Protein AF-D3GRJ3-F1 (afdb_monomer_lite)

Foldseek 3Di:
DQDDDDVVLVVVLVVLLDQDDPLVLVLLLVLLLVLLVVLCVVPVVLQDPLSVVLSVVLVVCVVPVDDDLVVLVVNLVVLVVVCCPPNNVLVVPLLRLSSLNSLLSNSNSDRPDDSPPNSVSSSVSSVSVVSCQSVVSVSDDPVVSVVSCVVRPD

Secondary structure (DSSP, 8-state):
------HHHHHHHHHHSS---HHHHHHHHHHHHHHHHHHHHH-GGG--HHHH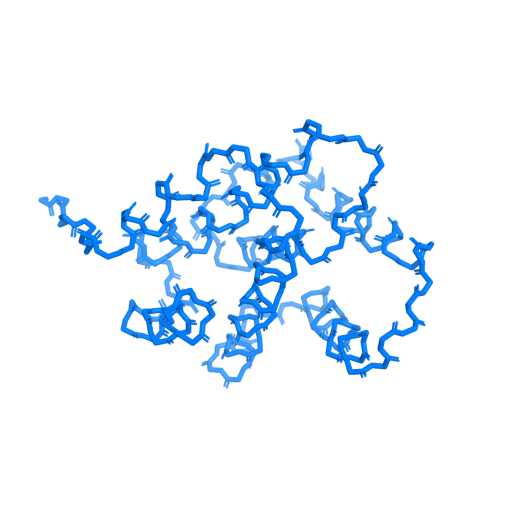HHHHHHHHHHHHS---HHHHHHHHHHHHHHHHTTTTGGGS--S-HHHHHHHHHHHHH--TT-HHHHHHHHHHHHHHHHHHHHTT-SSS-HHHHHHHHHHHH-

Structure (mmCIF, N/CA/C/O backbone):
data_AF-D3GRJ3-F1
#
_entry.id   AF-D3GRJ3-F1
#
loop_
_atom_site.group_PDB
_atom_site.id
_atom_site.type_symbol
_atom_site.label_atom_id
_atom_site.label_alt_id
_atom_site.label_comp_id
_atom_site.label_asym_id
_atom_site.label_entity_id
_atom_site.label_seq_id
_atom_site.pdbx_PDB_ins_code
_atom_site.Cartn_x
_atom_site.Cartn_y
_atom_site.Cartn_z
_atom_site.occupancy
_atom_site.B_iso_or_equiv
_atom_site.auth_seq_id
_atom_site.auth_comp_id
_atom_site.auth_asym_id
_atom_site.auth_atom_id
_atom_site.pdbx_PDB_model_num
ATOM 1 N N . MET A 1 1 ? -7.325 2.580 -26.953 1.00 33.91 1 MET A N 1
ATOM 2 C CA . MET A 1 1 ? -8.743 2.411 -26.571 1.00 33.91 1 MET A CA 1
ATOM 3 C C . MET A 1 1 ? -8.765 2.098 -25.081 1.00 33.91 1 MET A C 1
ATOM 5 O O . MET A 1 1 ? -8.537 0.959 -24.695 1.00 33.91 1 MET A O 1
ATOM 9 N N . VAL A 1 2 ? -8.857 3.149 -24.261 1.00 33.78 2 VAL A N 1
ATOM 10 C CA . VAL A 1 2 ? -8.759 3.092 -22.794 1.00 33.78 2 VAL A CA 1
ATOM 11 C C . VAL A 1 2 ? -10.000 2.363 -22.291 1.00 33.78 2 VAL A C 1
ATOM 13 O O . VAL A 1 2 ? -11.106 2.892 -22.367 1.00 33.78 2 VAL A O 1
ATOM 16 N N . ARG A 1 3 ? -9.842 1.086 -21.929 1.00 41.84 3 ARG A N 1
ATOM 17 C CA . ARG A 1 3 ? -10.948 0.261 -21.444 1.00 41.84 3 ARG A CA 1
ATOM 18 C C . ARG A 1 3 ? -11.436 0.861 -20.135 1.00 41.84 3 ARG A C 1
ATOM 20 O O . ARG A 1 3 ? -10.677 0.899 -19.173 1.00 41.84 3 ARG A O 1
ATOM 27 N N . LEU A 1 4 ? -12.691 1.304 -20.172 1.00 41.03 4 LEU A N 1
ATOM 28 C CA . LEU A 1 4 ? -13.605 1.490 -19.050 1.00 41.03 4 LEU A CA 1
ATOM 29 C C . LEU A 1 4 ? -13.094 0.766 -17.798 1.00 41.03 4 LEU A C 1
ATOM 31 O O . LEU A 1 4 ? -12.971 -0.469 -17.788 1.00 41.03 4 LEU A O 1
ATOM 35 N N . LEU A 1 5 ? -12.783 1.548 -16.762 1.00 54.81 5 LEU A N 1
ATOM 36 C CA . LEU A 1 5 ? -12.735 1.028 -15.405 1.00 54.81 5 LEU A CA 1
ATOM 37 C C . LEU A 1 5 ? -14.004 0.184 -15.185 1.00 54.81 5 LEU A C 1
ATOM 39 O O . LEU A 1 5 ? -15.068 0.468 -15.736 1.00 54.81 5 LEU A O 1
ATOM 43 N N . ASP A 1 6 ? -13.876 -0.927 -14.455 1.00 64.19 6 ASP A N 1
ATOM 44 C CA . ASP A 1 6 ? -15.084 -1.644 -14.033 1.00 64.19 6 ASP A CA 1
ATOM 45 C C . ASP A 1 6 ? -15.884 -0.654 -13.181 1.00 64.19 6 ASP A C 1
ATOM 47 O O . ASP A 1 6 ? -15.316 -0.103 -12.234 1.00 64.19 6 ASP A O 1
ATOM 51 N N . GLU A 1 7 ? -17.162 -0.423 -13.503 1.00 65.38 7 GLU A N 1
ATOM 52 C CA . GLU A 1 7 ? -18.033 0.510 -12.770 1.00 65.38 7 GLU A CA 1
ATOM 53 C C . GLU A 1 7 ? -17.988 0.258 -11.251 1.00 65.38 7 GLU A C 1
ATOM 55 O O . GLU A 1 7 ? -18.220 1.162 -10.451 1.00 65.38 7 GLU A O 1
ATOM 60 N N . ARG A 1 8 ? -17.640 -0.967 -10.825 1.00 66.06 8 ARG A N 1
ATOM 61 C CA . ARG A 1 8 ? -17.411 -1.331 -9.421 1.00 66.06 8 ARG A CA 1
ATOM 62 C C . ARG A 1 8 ? -16.176 -0.676 -8.806 1.00 66.06 8 ARG A C 1
ATOM 64 O O . ARG A 1 8 ? -16.275 -0.175 -7.688 1.00 66.06 8 ARG A O 1
ATOM 71 N N . ILE A 1 9 ? -15.040 -0.666 -9.507 1.00 67.31 9 ILE A N 1
ATOM 72 C CA . ILE A 1 9 ? -13.821 0.010 -9.035 1.00 67.31 9 ILE A CA 1
ATOM 73 C C . ILE A 1 9 ? -14.076 1.515 -8.992 1.00 67.31 9 ILE A C 1
ATOM 75 O O . ILE A 1 9 ? -13.781 2.127 -7.972 1.00 67.31 9 ILE A O 1
ATOM 79 N N . ASP A 1 10 ? -14.713 2.083 -10.022 1.00 66.69 10 ASP A N 1
ATOM 80 C CA . ASP A 1 10 ? -15.088 3.505 -10.058 1.00 66.69 10 ASP A CA 1
ATOM 81 C C . ASP A 1 10 ? -16.040 3.887 -8.925 1.00 66.69 10 ASP A C 1
ATOM 83 O O . ASP A 1 10 ? -15.892 4.938 -8.308 1.00 66.69 10 ASP A O 1
ATOM 87 N N . LYS A 1 11 ? -17.012 3.029 -8.605 1.00 70.19 11 LYS A N 1
ATOM 88 C CA . LYS A 1 11 ? -17.969 3.276 -7.523 1.00 70.19 11 LYS A CA 1
ATOM 89 C C . LYS A 1 11 ? -17.308 3.227 -6.148 1.00 70.19 11 LYS A C 1
ATOM 91 O O . LYS A 1 11 ? -17.598 4.079 -5.308 1.00 70.19 11 LYS A O 1
ATOM 96 N N . VAL A 1 12 ? -16.427 2.251 -5.909 1.00 67.81 12 VAL A N 1
ATOM 97 C CA . VAL A 1 12 ? -15.650 2.188 -4.662 1.00 67.81 12 VAL A CA 1
ATOM 98 C C . VAL A 1 12 ? -14.712 3.387 -4.589 1.00 67.81 12 VAL A C 1
ATOM 100 O O . VAL A 1 12 ? -14.748 4.109 -3.599 1.00 67.81 12 VAL A O 1
ATOM 103 N N . TYR A 1 13 ? -13.978 3.678 -5.659 1.00 66.31 13 TYR A N 1
ATOM 104 C CA . TYR A 1 13 ? -13.103 4.842 -5.771 1.00 66.31 13 TYR A CA 1
ATOM 105 C C . TYR A 1 13 ? -13.841 6.160 -5.499 1.00 66.31 13 TYR A C 1
ATOM 107 O O . TYR A 1 13 ? -13.454 6.914 -4.611 1.00 66.31 13 TYR A O 1
ATOM 115 N N . GLY A 1 14 ? -14.970 6.404 -6.163 1.00 64.81 14 GLY A N 1
ATOM 116 C CA . GLY A 1 14 ? -15.800 7.589 -5.949 1.00 64.81 14 GLY A CA 1
ATOM 117 C C . GLY A 1 14 ? -16.346 7.697 -4.523 1.00 64.81 14 GLY A C 1
ATOM 118 O O . GLY A 1 14 ? -16.478 8.798 -3.996 1.00 64.81 14 GLY A O 1
ATOM 119 N N . SER A 1 15 ? -16.607 6.567 -3.855 1.00 64.81 15 SER A N 1
ATOM 120 C CA . SER A 1 15 ? -17.001 6.558 -2.439 1.00 64.81 15 SER A CA 1
ATOM 121 C C . SER A 1 15 ? -15.856 6.903 -1.477 1.00 64.81 15 SER A C 1
ATOM 123 O O . SER A 1 15 ? -16.118 7.292 -0.335 1.00 64.81 15 SER A O 1
ATOM 125 N N . LEU A 1 16 ? -14.608 6.765 -1.937 1.00 60.59 16 LEU A N 1
ATOM 126 C CA . LEU A 1 16 ? -13.387 7.070 -1.194 1.00 60.59 16 LEU A CA 1
ATOM 127 C C . LEU A 1 16 ? -12.874 8.493 -1.455 1.00 60.59 16 LEU A C 1
ATOM 129 O O . LEU A 1 16 ? -12.292 9.073 -0.552 1.00 60.59 16 LEU A O 1
ATOM 133 N N . LEU A 1 17 ? -13.171 9.090 -2.616 1.00 56.03 17 LEU A N 1
ATOM 134 C CA . LEU A 1 17 ? -12.790 10.464 -2.993 1.00 56.03 17 LEU A CA 1
ATOM 135 C C . LEU A 1 17 ? -13.456 11.595 -2.177 1.00 56.03 17 LEU A C 1
ATOM 137 O O . LEU A 1 17 ? -13.188 12.772 -2.418 1.00 56.03 17 LEU A O 1
ATOM 141 N N . GLY A 1 18 ? -14.350 11.265 -1.243 1.00 55.03 18 GLY A N 1
ATOM 142 C CA . GLY A 1 18 ? -15.014 12.222 -0.354 1.00 55.03 18 GLY A CA 1
ATOM 143 C C . GLY A 1 18 ? -14.478 12.184 1.084 1.00 55.03 18 GLY A C 1
ATOM 144 O O . GLY A 1 18 ? -13.609 11.373 1.401 1.00 55.03 18 GLY A O 1
ATOM 145 N N . PRO A 1 19 ? -15.034 13.006 1.997 1.00 54.38 19 PRO A N 1
ATOM 146 C CA . PRO A 1 19 ? -14.591 13.040 3.384 1.00 54.38 19 PRO A CA 1
ATOM 147 C C . PRO A 1 19 ? -14.683 11.666 4.048 1.00 54.38 19 PRO A C 1
ATOM 149 O O . PRO A 1 19 ? -15.765 11.069 4.171 1.00 54.38 19 PRO A O 1
ATOM 152 N N . MET A 1 20 ? -13.541 11.136 4.475 1.00 60.19 20 MET A N 1
ATOM 153 C CA . MET A 1 20 ? -13.447 9.775 4.964 1.00 60.19 20 MET A CA 1
ATOM 154 C C . MET A 1 20 ? -13.905 9.678 6.411 1.00 60.19 20 MET A C 1
ATOM 156 O O . MET A 1 20 ? -13.257 10.115 7.362 1.00 60.19 20 MET A O 1
ATOM 160 N N . LYS A 1 21 ? -15.044 9.011 6.605 1.00 61.97 21 LYS A N 1
ATOM 161 C CA . LYS A 1 21 ? -15.555 8.693 7.942 1.00 61.97 21 LYS A CA 1
ATOM 162 C C . LYS A 1 21 ? -14.572 7.759 8.653 1.00 61.97 21 LYS A C 1
ATOM 164 O O . LYS A 1 21 ? -14.073 6.822 8.045 1.00 61.97 21 LYS A O 1
ATOM 169 N N . LYS A 1 22 ? -14.385 7.924 9.967 1.00 62.22 22 LYS A N 1
ATOM 170 C CA . LYS A 1 22 ? -13.477 7.100 10.800 1.00 62.22 22 LYS A CA 1
ATOM 171 C C . LYS A 1 22 ? -13.605 5.584 10.561 1.00 62.22 22 LYS A C 1
ATOM 173 O O . LYS A 1 22 ? -12.602 4.893 10.473 1.00 62.22 22 LYS A O 1
ATOM 178 N N . LYS A 1 23 ? -14.830 5.079 10.375 1.00 62.34 23 LYS A N 1
ATOM 179 C CA . LYS A 1 23 ? -15.109 3.662 10.060 1.00 62.34 23 LYS A CA 1
ATOM 180 C C . LYS A 1 23 ? -14.562 3.180 8.704 1.00 62.34 23 LYS A C 1
ATOM 182 O O . LYS A 1 23 ? -14.394 1.983 8.513 1.00 62.34 23 LYS A O 1
ATOM 187 N N . ASN A 1 24 ? -14.318 4.089 7.763 1.00 69.38 24 ASN A N 1
ATOM 188 C CA . ASN A 1 24 ? -13.737 3.784 6.458 1.00 69.38 24 ASN A CA 1
ATOM 189 C C . ASN A 1 24 ? -12.202 3.737 6.533 1.00 69.38 24 ASN A C 1
ATOM 191 O O . ASN A 1 24 ? -11.594 3.020 5.752 1.00 69.38 24 ASN A O 1
ATOM 195 N N . ILE A 1 25 ? -11.584 4.428 7.500 1.00 71.00 25 ILE A N 1
ATOM 196 C CA . ILE A 1 25 ? -10.123 4.461 7.676 1.00 71.00 25 ILE A CA 1
ATOM 197 C C . ILE A 1 25 ? -9.587 3.075 8.040 1.00 71.00 25 ILE A C 1
ATOM 199 O O . ILE A 1 25 ? -8.676 2.584 7.382 1.00 71.00 25 ILE A O 1
ATOM 203 N N . ASP A 1 26 ? -10.180 2.414 9.038 1.00 73.56 26 ASP A N 1
ATOM 204 C CA . ASP A 1 26 ? -9.746 1.066 9.430 1.00 73.56 26 ASP A CA 1
ATOM 205 C C . ASP A 1 26 ? -9.968 0.059 8.295 1.00 73.56 26 ASP A C 1
ATOM 207 O O . ASP A 1 26 ? -9.084 -0.743 8.003 1.00 73.56 26 ASP A O 1
ATOM 211 N N . LYS A 1 27 ? -11.098 0.155 7.578 1.00 75.31 27 LYS A N 1
ATOM 212 C CA . LYS A 1 27 ? -11.364 -0.669 6.388 1.00 75.31 27 LYS A CA 1
ATOM 213 C C . LYS A 1 27 ? -10.292 -0.501 5.317 1.00 75.31 27 LYS A C 1
ATOM 215 O O . LYS A 1 27 ? -9.826 -1.492 4.773 1.00 75.31 27 LYS A O 1
ATOM 220 N N . ILE A 1 28 ? -9.882 0.732 5.030 1.00 74.50 28 ILE A N 1
ATOM 221 C CA . ILE A 1 28 ? -8.855 1.006 4.019 1.00 74.50 28 ILE A CA 1
ATOM 222 C C . ILE A 1 28 ? -7.502 0.501 4.474 1.00 74.50 28 ILE A C 1
ATOM 224 O O . ILE A 1 28 ? -6.791 -0.089 3.681 1.00 74.50 28 ILE A O 1
ATOM 228 N N . ARG A 1 29 ? -7.156 0.661 5.748 1.00 78.69 29 ARG A N 1
ATOM 229 C CA . ARG A 1 29 ? -5.903 0.126 6.272 1.00 78.69 29 ARG A CA 1
ATOM 230 C C . ARG A 1 29 ? -5.835 -1.400 6.169 1.00 78.69 29 ARG A C 1
ATOM 232 O O . ARG A 1 29 ? -4.822 -1.928 5.721 1.00 78.69 29 ARG A O 1
ATOM 239 N N . HIS A 1 30 ? -6.912 -2.100 6.527 1.00 80.81 30 HIS A N 1
ATOM 240 C CA . HIS A 1 30 ? -7.003 -3.552 6.355 1.00 80.81 30 HIS A CA 1
ATOM 241 C C . HIS A 1 30 ? -7.005 -3.965 4.878 1.00 80.81 30 HIS A C 1
ATOM 243 O O . HIS A 1 30 ? -6.359 -4.946 4.521 1.00 80.81 30 HIS A O 1
ATOM 249 N N . PHE A 1 31 ? -7.672 -3.200 4.014 1.00 81.12 31 PHE A N 1
ATOM 250 C CA . PHE A 1 31 ? -7.616 -3.381 2.566 1.00 81.12 31 PHE A CA 1
ATOM 251 C C . PHE A 1 31 ? -6.187 -3.226 2.026 1.00 81.12 31 PHE A C 1
ATOM 253 O O . PHE A 1 31 ? -5.701 -4.115 1.334 1.00 81.12 31 PHE A O 1
ATOM 260 N N . THR A 1 32 ? -5.494 -2.139 2.376 1.00 80.44 32 THR A N 1
ATOM 261 C CA . THR A 1 32 ? -4.106 -1.885 1.981 1.00 80.44 32 THR A CA 1
ATOM 262 C C . THR A 1 32 ? -3.206 -3.010 2.477 1.00 80.44 32 THR A C 1
ATOM 264 O O . THR A 1 32 ? -2.408 -3.521 1.700 1.00 80.44 32 THR A O 1
ATOM 267 N N . LEU A 1 33 ? -3.371 -3.459 3.726 1.00 85.19 33 LEU A N 1
ATOM 268 C CA . LEU A 1 33 ? -2.610 -4.586 4.264 1.00 85.19 33 LEU A CA 1
ATOM 269 C C . LEU A 1 33 ? -2.850 -5.873 3.466 1.00 85.19 33 LEU A C 1
ATOM 271 O O . LEU A 1 33 ? -1.886 -6.525 3.082 1.00 85.19 33 LEU A O 1
ATOM 275 N N . ASP A 1 34 ? -4.103 -6.222 3.173 1.00 86.38 34 ASP A N 1
ATOM 276 C CA . ASP A 1 34 ? -4.431 -7.425 2.402 1.00 86.38 34 ASP A CA 1
ATOM 277 C C . ASP A 1 34 ? -3.858 -7.376 0.979 1.00 86.38 34 ASP A C 1
ATOM 279 O O . ASP A 1 34 ? -3.314 -8.373 0.507 1.00 86.38 34 ASP A O 1
ATOM 283 N N . VAL A 1 35 ? -3.927 -6.219 0.309 1.00 84.94 35 VAL A N 1
ATOM 284 C CA . VAL A 1 35 ? -3.270 -6.011 -0.993 1.00 84.94 35 VAL A CA 1
ATOM 285 C C . VAL A 1 35 ? -1.762 -6.213 -0.864 1.00 84.94 35 VAL A C 1
ATOM 287 O O . VAL A 1 35 ? -1.153 -6.893 -1.688 1.00 84.94 35 VAL A O 1
ATOM 290 N N . MET A 1 36 ? -1.151 -5.656 0.179 1.00 86.00 36 MET A N 1
ATOM 291 C CA . MET A 1 36 ? 0.289 -5.747 0.381 1.00 86.00 36 MET A CA 1
ATOM 292 C C . MET A 1 36 ? 0.768 -7.169 0.673 1.00 86.00 36 MET A C 1
ATOM 294 O O . MET A 1 36 ? 1.772 -7.598 0.107 1.00 86.00 36 MET A O 1
ATOM 298 N N . VAL A 1 37 ? 0.041 -7.909 1.509 1.00 89.56 37 VAL A N 1
ATOM 299 C CA . VAL A 1 37 ? 0.316 -9.324 1.790 1.00 89.56 37 VAL A CA 1
ATOM 300 C C . VAL A 1 37 ? 0.137 -10.161 0.526 1.00 89.56 37 VAL A C 1
ATOM 302 O O . VAL A 1 37 ? 1.018 -10.943 0.186 1.00 89.56 37 VAL A O 1
ATOM 305 N N . PHE A 1 38 ? -0.935 -9.929 -0.236 1.00 89.69 38 PHE A N 1
ATOM 306 C CA . PHE A 1 38 ? -1.148 -10.621 -1.506 1.00 89.69 38 PHE A CA 1
ATOM 307 C C . PHE A 1 38 ? 0.019 -10.409 -2.480 1.00 89.69 38 PHE A C 1
ATOM 309 O O . PHE A 1 38 ? 0.494 -11.355 -3.110 1.00 89.69 38 PHE A O 1
ATOM 316 N N . ILE A 1 39 ? 0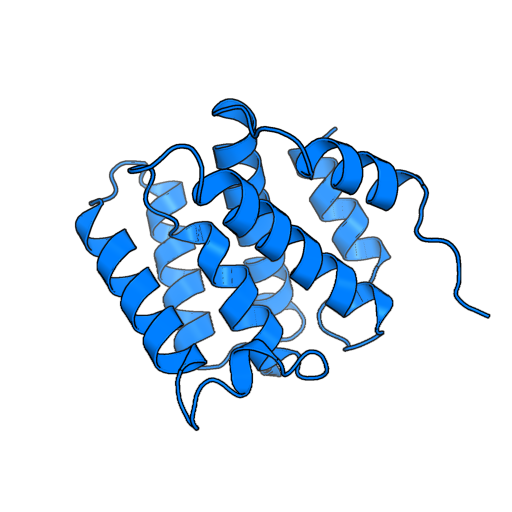.505 -9.173 -2.610 1.00 87.38 39 ILE A N 1
ATOM 317 C CA . ILE A 1 39 ? 1.637 -8.848 -3.486 1.00 87.38 39 ILE A CA 1
ATOM 318 C C . ILE A 1 39 ? 2.929 -9.489 -2.971 1.00 87.38 39 ILE A C 1
ATOM 320 O O . ILE A 1 39 ? 3.707 -9.993 -3.778 1.00 87.38 39 ILE A O 1
ATOM 324 N N . LEU A 1 40 ? 3.154 -9.534 -1.655 1.00 89.88 40 LEU A N 1
ATOM 325 C CA . LEU A 1 40 ? 4.301 -10.240 -1.080 1.00 89.88 40 LEU A CA 1
ATOM 326 C C . LEU A 1 40 ? 4.305 -11.726 -1.461 1.00 89.88 40 LEU A C 1
ATOM 328 O O . LEU A 1 40 ? 5.360 -12.259 -1.808 1.00 89.88 40 LEU A O 1
ATOM 332 N N . ASP A 1 41 ? 3.135 -12.361 -1.437 1.00 90.00 41 ASP A N 1
ATOM 333 C CA . ASP A 1 41 ? 2.979 -13.787 -1.725 1.00 90.00 41 ASP A CA 1
ATOM 334 C C . ASP A 1 41 ? 3.068 -14.103 -3.226 1.00 90.00 41 ASP A C 1
ATOM 336 O O . ASP A 1 41 ? 3.602 -15.141 -3.621 1.00 90.00 41 ASP A O 1
ATOM 340 N N . THR A 1 42 ? 2.565 -13.210 -4.083 1.00 88.50 42 THR A N 1
ATOM 341 C CA . THR A 1 42 ? 2.404 -13.473 -5.526 1.00 88.50 42 THR A CA 1
ATOM 342 C C . THR A 1 42 ? 3.442 -12.790 -6.411 1.00 88.50 42 THR A C 1
ATOM 344 O O . THR A 1 42 ? 3.762 -13.293 -7.489 1.00 88.50 42 THR A O 1
ATOM 347 N N . ASN A 1 43 ? 4.010 -11.671 -5.962 1.00 86.31 43 ASN A N 1
ATOM 348 C CA . ASN A 1 43 ? 5.044 -10.923 -6.668 1.00 86.31 43 ASN A CA 1
ATOM 349 C C . ASN A 1 43 ? 6.125 -10.386 -5.701 1.00 86.31 43 ASN A C 1
ATOM 351 O O . ASN A 1 43 ? 6.364 -9.181 -5.614 1.00 86.31 43 ASN A O 1
ATOM 355 N N . PRO A 1 44 ? 6.873 -11.262 -5.005 1.00 87.44 44 PRO A N 1
ATOM 356 C CA . PRO A 1 44 ? 7.859 -10.851 -4.001 1.00 87.44 44 PRO A CA 1
ATOM 357 C C . PRO A 1 44 ? 9.001 -9.979 -4.550 1.00 87.44 44 PRO A C 1
ATOM 359 O O . PRO A 1 44 ? 9.753 -9.390 -3.771 1.00 87.44 44 PRO A O 1
ATOM 362 N N . ARG A 1 45 ? 9.173 -9.910 -5.877 1.00 85.88 45 ARG A N 1
ATOM 363 C CA . ARG A 1 45 ? 10.230 -9.125 -6.533 1.00 85.88 45 ARG A CA 1
ATOM 364 C C . ARG A 1 45 ? 10.001 -7.621 -6.424 1.00 85.88 45 ARG A C 1
ATOM 366 O O . ARG A 1 45 ? 10.977 -6.886 -6.415 1.00 85.88 45 ARG A O 1
ATOM 373 N N . VAL A 1 46 ? 8.748 -7.179 -6.314 1.00 83.69 46 VAL A N 1
ATOM 374 C CA . VAL A 1 46 ? 8.414 -5.755 -6.136 1.00 83.69 46 VAL A CA 1
ATOM 375 C C . VAL A 1 46 ? 8.516 -5.312 -4.673 1.00 83.69 46 VAL A C 1
ATOM 377 O O . VAL A 1 46 ? 8.498 -4.123 -4.375 1.00 83.69 46 VAL A O 1
ATOM 380 N N . CYS A 1 47 ? 8.645 -6.265 -3.744 1.00 87.38 47 CYS A N 1
ATOM 381 C CA . CYS A 1 47 ? 8.781 -5.999 -2.319 1.00 87.38 47 CYS A CA 1
ATOM 382 C C . CYS A 1 47 ? 10.262 -5.869 -1.952 1.00 87.38 47 CYS A C 1
ATOM 384 O O . CYS A 1 47 ? 10.909 -6.846 -1.551 1.00 87.38 47 CYS A O 1
ATOM 386 N N . ASN A 1 48 ? 10.795 -4.652 -2.063 1.00 89.38 48 ASN A N 1
ATOM 387 C CA . ASN A 1 48 ? 12.138 -4.335 -1.581 1.00 89.38 48 ASN A CA 1
ATOM 388 C C . ASN A 1 48 ? 12.256 -4.479 -0.048 1.00 89.38 48 ASN A C 1
ATOM 390 O O . ASN A 1 48 ? 11.296 -4.804 0.657 1.00 89.38 48 ASN A O 1
ATOM 394 N N . LYS A 1 49 ? 13.455 -4.238 0.490 1.00 90.56 49 LYS A N 1
ATOM 395 C CA . LYS A 1 49 ? 13.720 -4.364 1.931 1.00 90.56 49 LYS A CA 1
ATOM 396 C C . LYS A 1 49 ? 12.747 -3.532 2.782 1.00 90.56 49 LYS A C 1
ATOM 398 O O . LYS A 1 49 ? 12.140 -4.079 3.697 1.00 90.56 49 LYS A O 1
ATOM 403 N N . LEU A 1 50 ? 12.555 -2.257 2.438 1.00 89.81 50 LEU A N 1
ATOM 404 C CA . LEU A 1 50 ? 11.650 -1.350 3.153 1.00 89.81 50 LEU A CA 1
ATOM 405 C C . LEU A 1 50 ? 10.205 -1.869 3.133 1.00 89.81 50 LEU A C 1
ATOM 407 O O . LEU A 1 50 ? 9.550 -1.945 4.166 1.00 89.81 50 LEU A O 1
ATOM 411 N N . SER A 1 51 ? 9.742 -2.306 1.964 1.00 87.81 51 SER A N 1
ATOM 412 C CA . SER A 1 51 ? 8.415 -2.891 1.762 1.00 87.81 51 SER A CA 1
ATOM 413 C C . SER A 1 51 ? 8.165 -4.084 2.683 1.00 87.81 51 SER A C 1
ATOM 415 O O . SER A 1 51 ? 7.121 -4.174 3.320 1.00 87.81 51 SER A O 1
ATOM 417 N N . ARG A 1 52 ? 9.130 -5.003 2.783 1.00 90.88 52 ARG A N 1
ATOM 418 C CA . ARG A 1 52 ? 9.010 -6.211 3.616 1.00 90.88 52 ARG A CA 1
ATOM 419 C C . ARG A 1 52 ? 8.953 -5.884 5.103 1.00 90.88 52 ARG A C 1
ATOM 421 O O . ARG A 1 52 ? 8.157 -6.479 5.824 1.00 90.88 52 ARG A O 1
ATOM 428 N N . GLU A 1 53 ? 9.773 -4.938 5.546 1.00 90.00 53 GLU A N 1
ATOM 429 C CA . GLU A 1 53 ? 9.776 -4.466 6.933 1.00 90.00 53 GLU A CA 1
ATOM 430 C C . GLU A 1 53 ? 8.435 -3.823 7.297 1.00 90.00 53 GLU A C 1
ATOM 432 O O . GLU A 1 53 ? 7.856 -4.142 8.335 1.00 90.00 53 GLU A O 1
ATOM 437 N N . ILE A 1 54 ? 7.894 -3.005 6.393 1.00 87.44 54 ILE A N 1
ATOM 438 C CA . ILE A 1 54 ? 6.581 -2.384 6.541 1.00 87.44 54 ILE A CA 1
ATOM 439 C C . ILE A 1 54 ? 5.465 -3.431 6.651 1.00 87.44 54 ILE A C 1
ATOM 441 O O . ILE A 1 54 ? 4.632 -3.340 7.554 1.00 87.44 54 ILE A O 1
ATOM 445 N N . ILE A 1 55 ? 5.437 -4.427 5.758 1.00 88.25 55 ILE A N 1
ATOM 446 C CA . ILE A 1 55 ? 4.410 -5.482 5.780 1.00 88.25 55 ILE A CA 1
ATOM 447 C C . ILE A 1 55 ? 4.477 -6.257 7.090 1.00 88.25 55 ILE A C 1
ATOM 449 O O . ILE A 1 55 ? 3.451 -6.432 7.741 1.00 88.25 55 ILE A O 1
ATOM 453 N N . SER A 1 56 ? 5.675 -6.682 7.499 1.00 88.44 56 SER A N 1
ATOM 454 C CA . SER A 1 56 ? 5.862 -7.442 8.736 1.00 88.44 56 SER A CA 1
ATOM 455 C C . SER A 1 56 ? 5.395 -6.650 9.956 1.00 88.44 56 SER A C 1
ATOM 457 O O . SER A 1 56 ? 4.654 -7.171 10.793 1.00 88.44 56 SER A O 1
ATOM 459 N N . LEU A 1 57 ? 5.754 -5.367 10.028 1.00 86.12 57 LEU A N 1
ATOM 460 C CA . LEU A 1 57 ? 5.299 -4.494 11.099 1.00 86.12 57 LEU A CA 1
ATOM 461 C C . LEU A 1 57 ? 3.776 -4.330 11.089 1.00 86.12 57 LEU A C 1
ATOM 463 O O . LEU A 1 57 ? 3.151 -4.419 12.146 1.00 86.12 57 LEU A O 1
ATOM 467 N N . ALA A 1 58 ? 3.175 -4.101 9.920 1.00 82.50 58 ALA A N 1
ATOM 468 C CA . ALA A 1 58 ? 1.734 -3.945 9.786 1.00 82.50 58 ALA A CA 1
ATOM 469 C C . ALA A 1 58 ? 0.988 -5.237 10.158 1.00 82.50 58 ALA A C 1
ATOM 471 O O . ALA A 1 58 ? 0.022 -5.187 10.908 1.00 82.50 58 ALA A O 1
ATOM 472 N N . GLN A 1 59 ? 1.456 -6.412 9.742 1.00 85.31 59 GLN A N 1
ATOM 473 C CA . GLN A 1 59 ? 0.839 -7.678 10.147 1.00 85.31 59 GLN A CA 1
ATOM 474 C C . GLN A 1 59 ? 0.825 -7.837 11.676 1.00 85.31 59 GLN A C 1
ATOM 476 O O . GLN A 1 59 ? -0.232 -8.101 12.243 1.00 85.31 59 GLN A O 1
ATOM 481 N N . ASN A 1 60 ? 1.943 -7.571 12.357 1.00 80.44 60 ASN A N 1
ATOM 482 C CA . ASN A 1 60 ? 2.013 -7.650 13.823 1.00 80.44 60 ASN A CA 1
ATOM 483 C C . ASN A 1 60 ? 1.100 -6.610 14.500 1.00 80.44 60 ASN A C 1
ATOM 485 O O . ASN A 1 60 ? 0.335 -6.909 15.415 1.00 80.44 60 ASN A O 1
ATOM 489 N N . THR A 1 61 ? 1.119 -5.386 13.980 1.00 76.94 61 THR A N 1
ATOM 490 C CA . THR A 1 61 ? 0.349 -4.230 14.460 1.00 76.94 61 THR A CA 1
ATOM 491 C C . THR A 1 61 ? -1.161 -4.471 14.416 1.00 76.94 61 THR A C 1
ATOM 493 O O . THR A 1 61 ? -1.876 -4.183 15.378 1.00 76.94 61 THR A O 1
ATOM 496 N N . PHE A 1 62 ? -1.669 -4.993 13.299 1.00 73.06 62 PHE A N 1
ATOM 497 C CA . PHE A 1 62 ? -3.105 -5.182 13.093 1.00 73.06 62 PHE A CA 1
ATOM 498 C C . PHE A 1 62 ? -3.641 -6.422 13.830 1.00 73.06 62 PHE A C 1
ATOM 500 O O . PHE A 1 62 ? -4.845 -6.504 14.078 1.00 73.06 62 PHE A O 1
ATOM 507 N N . ILE A 1 63 ? -2.761 -7.347 14.237 1.00 66.44 63 ILE A N 1
ATOM 508 C CA . ILE A 1 63 ? -3.088 -8.492 15.100 1.00 66.44 63 ILE A CA 1
ATOM 509 C C . ILE A 1 63 ? -3.187 -8.060 16.571 1.00 66.44 63 ILE A C 1
ATOM 511 O O . ILE A 1 63 ? -4.149 -8.409 17.255 1.00 66.44 63 ILE A O 1
ATOM 515 N N . GLU A 1 64 ? -2.221 -7.283 17.066 1.00 58.12 64 GLU A N 1
ATOM 516 C CA . GLU A 1 64 ? -2.056 -7.051 18.509 1.00 58.12 64 GLU A CA 1
ATOM 517 C C . GLU A 1 64 ? -2.941 -5.930 19.090 1.00 58.12 64 GLU A C 1
ATOM 519 O O . GLU A 1 64 ? -3.037 -5.803 20.310 1.00 58.12 64 GLU A O 1
ATOM 524 N N . LYS A 1 65 ? -3.626 -5.124 18.259 1.00 59.31 65 LYS A N 1
ATOM 525 C CA . LYS A 1 65 ? -4.510 -3.985 18.636 1.00 59.31 65 LYS A CA 1
ATOM 526 C C . LYS A 1 65 ? -3.882 -2.886 19.522 1.00 59.31 65 LYS A C 1
ATOM 528 O O . LYS A 1 65 ? -4.532 -1.867 19.742 1.00 59.31 65 LYS A O 1
ATOM 533 N N . ASN A 1 66 ? -2.649 -3.049 20.004 1.00 53.72 66 ASN A N 1
ATOM 534 C CA . ASN A 1 66 ? -2.017 -2.217 21.034 1.00 53.72 66 ASN A CA 1
ATOM 535 C C . ASN A 1 66 ? -0.761 -1.502 20.509 1.00 53.72 66 ASN A C 1
ATOM 537 O O . ASN A 1 66 ? 0.356 -1.702 20.981 1.00 53.72 66 ASN A O 1
ATOM 541 N N . VAL A 1 67 ? -0.934 -0.669 19.484 1.00 56.78 67 VAL A N 1
ATOM 542 C CA . VAL A 1 67 ? 0.207 -0.099 18.759 1.00 56.78 67 VAL A CA 1
ATOM 543 C C . VAL A 1 67 ? 0.592 1.265 19.309 1.00 56.78 67 VAL A C 1
ATOM 545 O O . VAL A 1 67 ? -0.246 2.150 19.489 1.00 56.78 67 VAL A O 1
ATOM 548 N N . ASN A 1 68 ? 1.894 1.457 19.512 1.00 64.25 68 ASN A N 1
ATOM 549 C CA . ASN A 1 68 ? 2.462 2.752 19.842 1.00 64.25 68 ASN A CA 1
ATOM 550 C C . ASN A 1 68 ? 2.444 3.684 18.617 1.00 64.25 68 ASN A C 1
ATOM 552 O O . ASN A 1 68 ? 3.104 3.430 17.610 1.00 64.25 68 ASN A O 1
ATOM 556 N N . PHE A 1 69 ? 1.729 4.805 18.723 1.00 64.25 69 PHE A N 1
ATOM 557 C CA . PHE A 1 69 ? 1.669 5.825 17.672 1.00 64.25 69 PHE A CA 1
ATOM 558 C C . PHE A 1 69 ? 3.025 6.460 17.329 1.00 64.25 69 PHE A C 1
ATOM 560 O O . PHE A 1 69 ? 3.162 7.015 16.241 1.00 64.25 69 PHE A O 1
ATOM 567 N N . SER A 1 70 ? 4.042 6.369 18.193 1.00 68.81 70 SER A N 1
ATOM 568 C CA . SER A 1 70 ? 5.398 6.802 17.832 1.00 68.81 70 SER A CA 1
ATOM 569 C C . SER A 1 70 ? 6.024 5.920 16.746 1.00 68.81 70 SER A C 1
ATOM 571 O O . SER A 1 70 ? 6.686 6.444 15.853 1.00 68.81 70 SER A O 1
ATOM 573 N N . THR A 1 71 ? 5.750 4.612 16.755 1.00 70.75 71 THR A N 1
ATOM 574 C CA . THR A 1 71 ? 6.221 3.668 15.733 1.00 70.75 71 THR A CA 1
ATOM 575 C C . THR A 1 71 ? 5.652 4.026 14.361 1.00 70.75 71 THR A C 1
ATOM 577 O O . THR A 1 71 ? 6.390 4.076 13.382 1.00 70.75 71 THR A O 1
ATOM 580 N N . PHE A 1 72 ? 4.368 4.392 14.298 1.00 72.50 72 PHE A N 1
ATOM 581 C CA . PHE A 1 72 ? 3.727 4.864 13.068 1.00 72.50 72 PHE A CA 1
ATOM 582 C C . PHE A 1 72 ? 4.396 6.122 12.483 1.00 72.50 72 PHE A C 1
ATOM 584 O O . PHE A 1 72 ? 4.548 6.234 11.267 1.00 72.50 72 PHE A O 1
ATOM 591 N N . ASN A 1 73 ? 4.840 7.055 13.331 1.00 73.62 73 ASN A N 1
ATOM 592 C CA . ASN A 1 73 ? 5.514 8.276 12.869 1.00 73.62 73 ASN A CA 1
ATOM 593 C C . ASN A 1 73 ? 6.884 7.978 12.268 1.00 73.62 73 ASN A C 1
ATOM 595 O O 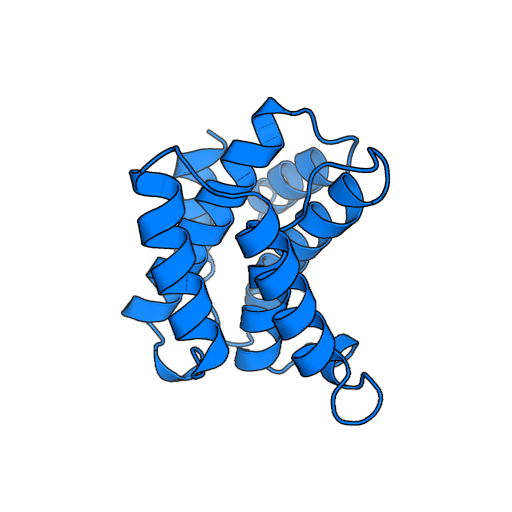. ASN A 1 73 ? 7.243 8.554 11.243 1.00 73.62 73 ASN A O 1
ATOM 599 N N . ASN A 1 74 ? 7.633 7.075 12.902 1.00 81.06 74 ASN A N 1
ATOM 600 C CA . ASN A 1 74 ? 8.953 6.684 12.424 1.00 81.06 74 ASN A CA 1
ATOM 601 C C . ASN A 1 74 ? 8.852 6.016 11.050 1.00 81.06 74 ASN A C 1
ATOM 603 O O . ASN A 1 74 ? 9.596 6.374 10.143 1.00 81.06 74 ASN A O 1
ATOM 607 N N . GLU A 1 75 ? 7.886 5.121 10.850 1.00 81.94 75 GLU A N 1
ATOM 608 C CA . GLU A 1 75 ? 7.695 4.471 9.550 1.00 81.94 75 GLU A CA 1
ATOM 609 C C . GLU A 1 75 ? 7.236 5.437 8.461 1.00 81.94 75 GLU A C 1
ATOM 611 O O . GLU A 1 75 ? 7.755 5.399 7.347 1.00 81.94 75 GLU A O 1
ATOM 616 N N . GLN A 1 76 ? 6.339 6.377 8.776 1.00 79.81 76 GLN A N 1
ATOM 617 C CA . GLN A 1 76 ? 6.014 7.448 7.832 1.00 79.81 76 GLN A CA 1
ATOM 618 C C . GLN A 1 76 ? 7.247 8.260 7.430 1.00 79.81 76 GLN A C 1
ATOM 620 O O . GLN A 1 76 ? 7.389 8.603 6.257 1.00 79.81 76 GLN A O 1
ATOM 625 N N . HIS A 1 77 ? 8.118 8.592 8.387 1.00 83.44 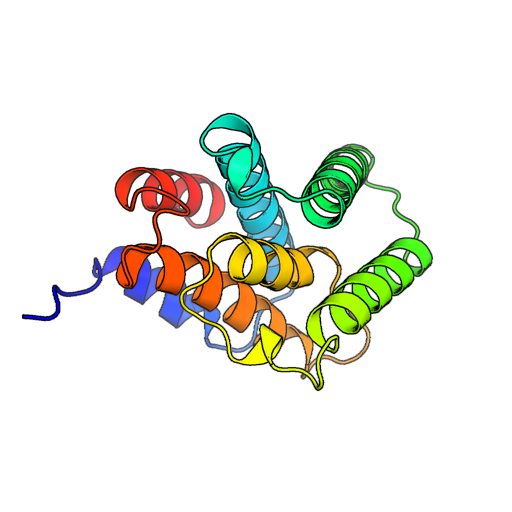77 HIS A N 1
ATOM 626 C CA . HIS A 1 77 ? 9.344 9.333 8.106 1.00 83.44 77 HIS A CA 1
ATOM 627 C C . HIS A 1 77 ? 10.252 8.547 7.162 1.00 83.44 77 HIS A C 1
ATOM 629 O O . HIS A 1 77 ? 10.675 9.082 6.142 1.00 83.44 77 HIS A O 1
ATOM 635 N N . ARG A 1 78 ? 10.462 7.257 7.443 1.00 87.56 78 ARG A N 1
ATOM 636 C CA . ARG A 1 78 ? 11.274 6.362 6.609 1.00 87.56 78 ARG A CA 1
ATOM 637 C C . ARG A 1 78 ? 10.734 6.246 5.185 1.00 87.56 78 ARG A C 1
ATOM 639 O O . ARG A 1 78 ? 11.506 6.300 4.231 1.00 87.56 78 ARG A O 1
ATOM 646 N N . ILE A 1 79 ? 9.412 6.134 5.026 1.00 86.88 79 ILE A N 1
ATOM 647 C CA . ILE A 1 79 ? 8.777 6.142 3.702 1.00 86.88 79 ILE A CA 1
ATOM 648 C C . ILE A 1 79 ? 9.022 7.491 3.017 1.00 86.88 79 ILE A C 1
ATOM 650 O O . ILE A 1 79 ? 9.444 7.514 1.866 1.00 86.88 79 ILE A O 1
ATOM 654 N N . ARG A 1 80 ? 8.822 8.625 3.703 1.00 85.50 80 ARG A N 1
ATOM 655 C CA . ARG A 1 80 ? 9.066 9.960 3.122 1.00 85.50 80 ARG A CA 1
ATOM 656 C C . ARG A 1 80 ? 10.521 10.160 2.705 1.00 85.50 80 ARG A C 1
ATOM 658 O O . ARG A 1 80 ? 10.748 10.702 1.629 1.00 85.50 80 ARG A O 1
ATOM 665 N N . GLU A 1 81 ? 11.485 9.733 3.515 1.00 89.56 81 GLU A N 1
ATOM 666 C CA . GLU A 1 81 ? 12.912 9.774 3.175 1.00 89.56 81 GLU A CA 1
ATOM 667 C C . GLU A 1 81 ? 13.188 8.977 1.906 1.00 89.56 81 GLU A C 1
ATOM 669 O O . GLU A 1 81 ? 13.728 9.532 0.950 1.00 89.56 81 GLU A O 1
ATOM 674 N N . TYR A 1 82 ? 12.718 7.726 1.853 1.00 89.88 82 TYR A N 1
ATOM 675 C CA . TYR A 1 82 ? 12.844 6.890 0.664 1.00 89.88 82 TYR A CA 1
ATOM 676 C C . TYR A 1 82 ? 12.216 7.556 -0.565 1.00 89.88 82 TYR A C 1
ATOM 678 O O . TYR A 1 82 ? 12.807 7.537 -1.641 1.00 89.88 82 TYR A O 1
ATOM 686 N N . MET A 1 83 ? 11.043 8.177 -0.431 1.00 86.25 83 MET A N 1
ATOM 687 C CA . MET A 1 83 ? 10.380 8.857 -1.547 1.00 86.25 83 MET A CA 1
ATOM 688 C C . MET A 1 83 ? 11.088 10.161 -1.966 1.00 86.25 83 MET A C 1
ATOM 690 O O . MET A 1 83 ? 11.020 10.541 -3.134 1.00 86.25 83 MET A O 1
ATOM 694 N N . ASN A 1 84 ? 11.785 10.833 -1.043 1.00 88.00 84 ASN A N 1
ATOM 695 C CA . ASN A 1 84 ? 12.539 12.069 -1.285 1.00 88.00 84 ASN A CA 1
ATOM 696 C C . ASN A 1 84 ? 13.945 11.842 -1.865 1.00 88.00 84 ASN A C 1
ATOM 698 O O . ASN A 1 84 ? 14.553 12.793 -2.368 1.00 88.00 84 ASN A O 1
ATOM 702 N N . GLU A 1 85 ? 14.471 10.616 -1.830 1.00 86.88 85 GLU A N 1
ATOM 703 C CA . GLU A 1 85 ? 15.749 10.284 -2.466 1.00 86.88 85 GLU A CA 1
ATOM 704 C C . GLU A 1 85 ? 15.769 10.697 -3.947 1.00 86.88 85 GLU A C 1
ATOM 706 O O . GLU A 1 85 ? 14.781 10.573 -4.676 1.00 86.88 85 GLU A O 1
ATOM 711 N N . GLY A 1 86 ? 16.913 11.216 -4.402 1.00 81.69 86 GLY A N 1
ATOM 712 C CA . GLY A 1 86 ? 17.057 11.709 -5.775 1.00 81.69 86 GLY A CA 1
ATOM 713 C C . GLY A 1 86 ? 16.213 12.953 -6.082 1.00 81.69 86 GLY A C 1
ATOM 714 O O . GLY A 1 86 ? 15.828 13.152 -7.229 1.00 81.69 86 GLY A O 1
ATOM 715 N N . GLY A 1 87 ? 15.898 13.775 -5.074 1.00 85.50 87 GLY A N 1
ATOM 716 C CA . GLY A 1 87 ? 15.149 15.025 -5.254 1.00 85.50 87 GLY A CA 1
ATOM 717 C C . GLY A 1 87 ? 13.637 14.833 -5.361 1.00 85.50 87 GLY A C 1
ATOM 718 O O . GLY A 1 87 ? 12.953 15.661 -5.955 1.00 85.50 87 GLY A O 1
ATOM 719 N N . GLY A 1 88 ? 13.107 13.736 -4.819 1.00 84.00 88 GLY A N 1
ATOM 720 C CA . GLY A 1 88 ? 11.673 13.458 -4.839 1.00 84.00 88 GLY A CA 1
ATOM 721 C C . GLY A 1 88 ? 11.157 12.858 -6.143 1.00 84.00 88 GLY A C 1
ATOM 722 O O . GLY A 1 88 ? 9.948 12.769 -6.329 1.00 84.00 88 GLY A O 1
ATOM 723 N N . ILE A 1 89 ? 12.040 12.408 -7.041 1.00 83.25 89 ILE A N 1
ATOM 724 C CA . ILE A 1 89 ? 11.645 11.816 -8.329 1.00 83.25 89 ILE A CA 1
ATOM 725 C C . ILE A 1 89 ? 10.670 10.641 -8.160 1.00 83.25 89 ILE A C 1
ATOM 727 O O . ILE A 1 89 ? 9.756 10.453 -8.965 1.00 83.25 89 ILE A O 1
ATOM 731 N N . ARG A 1 90 ? 10.813 9.888 -7.064 1.00 84.38 90 ARG A N 1
ATOM 732 C CA . ARG A 1 90 ? 9.973 8.730 -6.749 1.00 84.38 90 ARG A CA 1
ATOM 733 C C . ARG A 1 90 ? 8.529 9.119 -6.435 1.00 84.38 90 ARG A C 1
ATOM 735 O O . ARG A 1 90 ? 7.641 8.302 -6.640 1.00 84.38 90 ARG A O 1
ATOM 742 N N . TRP A 1 91 ? 8.254 10.361 -6.029 1.00 78.38 91 TRP A N 1
ATOM 743 C CA . TRP A 1 91 ? 6.875 10.859 -5.901 1.00 78.38 91 TRP A CA 1
ATOM 744 C C . TRP A 1 91 ? 6.146 10.946 -7.242 1.00 78.38 91 TRP A C 1
ATOM 746 O O . TRP A 1 91 ? 4.918 10.932 -7.271 1.00 78.38 91 TRP A O 1
ATOM 756 N N . PHE A 1 92 ? 6.893 11.027 -8.342 1.00 73.62 92 PHE A N 1
ATOM 757 C CA . PHE A 1 92 ? 6.362 11.226 -9.688 1.00 73.62 92 PHE A CA 1
ATOM 758 C C . PHE A 1 92 ? 6.652 10.046 -10.625 1.00 73.62 92 PHE A C 1
ATOM 760 O O . PHE A 1 92 ? 6.310 10.110 -11.802 1.00 73.62 92 PHE A O 1
ATOM 767 N N . THR A 1 93 ? 7.291 8.980 -10.131 1.00 72.12 93 THR A N 1
ATOM 768 C CA . THR A 1 93 ? 7.550 7.763 -10.911 1.00 72.12 93 THR A CA 1
ATOM 769 C C . THR A 1 93 ? 6.373 6.811 -10.745 1.00 72.12 93 THR A C 1
ATOM 771 O O . THR A 1 93 ? 6.233 6.162 -9.710 1.00 72.12 93 THR A O 1
ATOM 774 N N . TRP A 1 94 ? 5.516 6.767 -11.762 1.00 66.62 94 TRP A N 1
ATOM 775 C CA . TRP A 1 94 ? 4.253 6.026 -11.728 1.00 66.62 94 TRP A CA 1
ATOM 776 C C . TRP A 1 94 ? 4.339 4.656 -12.374 1.00 66.62 94 TRP A C 1
ATOM 778 O O . TRP A 1 94 ? 3.500 3.827 -12.083 1.00 66.62 94 TRP A O 1
ATOM 788 N N . ASP A 1 95 ? 5.329 4.417 -13.231 1.00 69.25 95 ASP A N 1
ATOM 789 C CA . ASP A 1 95 ? 5.540 3.201 -14.022 1.00 69.25 95 ASP A CA 1
ATOM 790 C C . ASP A 1 95 ? 6.392 2.142 -13.304 1.00 69.25 95 ASP A C 1
ATOM 792 O O . ASP A 1 95 ? 6.628 1.056 -13.835 1.00 69.25 95 ASP A O 1
ATOM 796 N N . ASN A 1 96 ? 6.840 2.437 -12.081 1.00 79.88 96 ASN A N 1
ATOM 797 C CA . ASN A 1 96 ? 7.647 1.532 -11.280 1.00 79.88 96 ASN A CA 1
ATOM 798 C C . ASN A 1 96 ? 6.788 0.832 -10.201 1.00 79.88 96 ASN A C 1
ATOM 800 O O . ASN A 1 96 ? 6.303 1.498 -9.277 1.00 79.88 96 ASN A O 1
ATOM 804 N N . PRO A 1 97 ? 6.630 -0.504 -10.267 1.00 78.12 97 PRO A N 1
ATOM 805 C CA . PRO A 1 97 ? 5.811 -1.244 -9.312 1.00 78.12 97 PRO A CA 1
ATOM 806 C C . PRO A 1 97 ? 6.365 -1.224 -7.880 1.00 78.12 97 PRO A C 1
ATOM 808 O O . PRO A 1 97 ? 5.584 -1.178 -6.936 1.00 78.12 97 PRO A O 1
ATOM 811 N N . GLU A 1 98 ? 7.690 -1.234 -7.697 1.00 84.19 98 GLU A N 1
ATOM 812 C CA . GLU A 1 98 ? 8.321 -1.182 -6.368 1.00 84.19 98 GLU A CA 1
ATOM 813 C C . GLU A 1 98 ? 8.047 0.166 -5.691 1.00 84.19 98 GLU A C 1
ATOM 815 O O . GLU A 1 98 ? 7.603 0.216 -4.544 1.00 84.19 98 GLU A O 1
ATOM 820 N N . ILE A 1 99 ? 8.259 1.268 -6.416 1.00 82.44 99 ILE A N 1
ATOM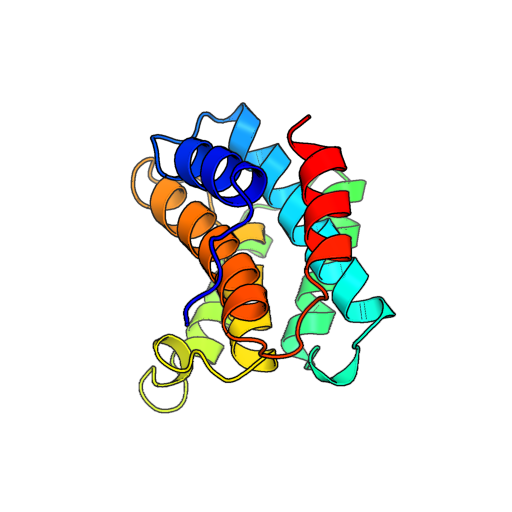 821 C CA . ILE A 1 99 ? 8.017 2.620 -5.896 1.00 82.44 99 ILE A CA 1
ATOM 822 C C . ILE A 1 99 ? 6.535 2.803 -5.567 1.00 82.44 99 ILE A C 1
ATOM 824 O O . ILE A 1 99 ? 6.193 3.299 -4.493 1.00 82.44 99 ILE A O 1
ATOM 828 N N . SER A 1 100 ? 5.655 2.358 -6.463 1.00 78.12 100 SER A N 1
ATOM 829 C CA . SER A 1 100 ? 4.209 2.457 -6.262 1.00 78.12 100 SER A CA 1
ATOM 830 C C . SER A 1 100 ? 3.743 1.646 -5.056 1.00 78.12 100 SER A C 1
ATOM 832 O O . SER A 1 100 ? 2.903 2.106 -4.285 1.00 78.12 100 SER A O 1
ATOM 834 N N . PHE A 1 101 ? 4.339 0.473 -4.836 1.00 80.81 101 PHE A N 1
ATOM 835 C CA . PHE A 1 101 ? 4.080 -0.344 -3.658 1.00 80.81 101 PHE A CA 1
ATOM 836 C C . PHE A 1 101 ? 4.500 0.352 -2.359 1.00 80.81 101 PHE A C 1
ATOM 838 O O . PHE A 1 101 ? 3.717 0.433 -1.409 1.00 80.81 101 PHE A O 1
ATOM 845 N N . VAL A 1 102 ? 5.722 0.896 -2.316 1.00 84.31 102 VAL A N 1
ATOM 846 C CA . VAL A 1 102 ? 6.222 1.631 -1.144 1.00 84.31 102 VAL A CA 1
ATOM 847 C C . VAL A 1 102 ? 5.351 2.853 -0.863 1.00 84.31 102 VAL A C 1
ATOM 849 O O . VAL A 1 102 ? 5.014 3.120 0.289 1.00 84.31 102 VAL A O 1
ATOM 852 N N . ARG A 1 103 ? 4.923 3.578 -1.894 1.00 78.75 103 ARG A N 1
ATOM 853 C CA . ARG A 1 103 ? 4.060 4.745 -1.719 1.00 78.75 103 ARG A CA 1
ATOM 854 C C . ARG A 1 103 ? 2.664 4.359 -1.219 1.00 78.75 103 ARG A C 1
ATOM 856 O O . ARG A 1 103 ? 2.171 4.996 -0.291 1.00 78.75 103 ARG A O 1
ATOM 863 N N . ALA A 1 104 ? 2.082 3.271 -1.726 1.00 75.94 104 ALA A N 1
ATOM 864 C CA . ALA A 1 104 ? 0.807 2.748 -1.234 1.00 75.94 104 ALA A CA 1
ATOM 865 C C . ALA A 1 104 ? 0.885 2.329 0.246 1.00 75.94 104 ALA A C 1
ATOM 867 O O . ALA A 1 104 ? -0.067 2.488 1.009 1.00 75.94 104 ALA A O 1
ATOM 868 N N . SER A 1 105 ? 2.047 1.860 0.699 1.00 80.44 105 SER A N 1
ATOM 869 C CA . SER A 1 105 ? 2.248 1.516 2.107 1.00 80.44 105 SER A CA 1
ATOM 870 C C . SER A 1 105 ? 2.132 2.709 3.063 1.00 80.44 105 SER A C 1
ATOM 872 O O . SER A 1 105 ? 1.850 2.530 4.249 1.00 80.44 105 SER A O 1
ATOM 874 N N . PHE A 1 106 ? 2.262 3.938 2.552 1.00 77.25 106 PHE A N 1
ATOM 875 C CA . PHE A 1 106 ? 2.115 5.158 3.339 1.00 77.25 106 PHE A CA 1
ATOM 876 C C . PHE A 1 106 ? 0.732 5.250 4.003 1.00 77.25 106 PHE A C 1
ATOM 878 O O . PHE A 1 106 ? 0.633 5.669 5.158 1.00 77.25 106 PHE A O 1
ATOM 885 N N . GLY A 1 107 ? -0.319 4.751 3.336 1.00 72.81 107 GLY A N 1
ATOM 886 C CA . GLY A 1 107 ? -1.682 4.680 3.870 1.00 72.81 107 GLY A CA 1
ATOM 887 C C . GLY A 1 107 ? -1.829 3.844 5.150 1.00 72.81 107 GLY A C 1
ATOM 888 O O . GLY A 1 107 ? -2.730 4.096 5.950 1.00 72.81 107 GLY A O 1
ATOM 889 N N . LEU A 1 108 ? -0.928 2.891 5.409 1.00 77.62 108 LEU A N 1
ATOM 890 C CA . LEU A 1 108 ? -0.967 2.083 6.632 1.00 77.62 108 LEU A CA 1
ATOM 891 C C . LEU A 1 108 ? -0.637 2.903 7.881 1.00 77.62 108 LEU A C 1
ATOM 893 O O . LEU A 1 108 ? -1.238 2.680 8.934 1.00 77.62 108 LEU A O 1
ATOM 897 N N . PHE A 1 109 ? 0.303 3.849 7.767 1.00 72.88 109 PHE A N 1
ATOM 898 C CA . PHE A 1 109 ? 0.912 4.493 8.931 1.00 72.88 109 PHE A CA 1
ATOM 899 C C . PHE A 1 109 ? 0.447 5.923 9.173 1.00 72.88 109 PHE A C 1
ATOM 901 O O . PHE A 1 109 ? 0.851 6.493 10.182 1.00 72.88 109 PHE A O 1
ATOM 908 N N . VAL A 1 110 ? -0.414 6.492 8.317 1.00 64.56 110 VAL A N 1
ATOM 909 C CA . VAL A 1 110 ? -0.921 7.871 8.455 1.00 64.56 110 VAL A CA 1
ATOM 910 C C . VAL A 1 110 ? -1.475 8.119 9.862 1.00 64.56 110 VAL A C 1
ATOM 912 O O . VAL A 1 110 ? -2.411 7.457 10.328 1.00 64.56 110 VAL A O 1
ATOM 915 N N . LYS A 1 111 ? -0.862 9.085 10.546 1.00 56.03 111 LYS A N 1
ATOM 916 C CA . LYS A 1 111 ? -1.107 9.454 11.937 1.00 56.03 111 LYS A CA 1
ATOM 917 C C . LYS A 1 111 ? -2.295 10.399 11.979 1.00 56.03 111 LYS A C 1
ATOM 919 O O . LYS A 1 111 ? -2.257 11.453 11.360 1.00 56.03 111 LYS A O 1
ATOM 924 N N . MET A 1 112 ? -3.334 10.041 12.730 1.00 52.28 112 MET A N 1
ATOM 925 C CA . MET A 1 112 ? -4.605 10.774 12.774 1.00 52.28 112 MET A CA 1
ATOM 926 C C . MET A 1 112 ? -4.537 12.089 13.580 1.00 52.28 112 MET A C 1
ATOM 928 O O . MET A 1 112 ? -5.265 12.237 14.557 1.00 52.28 112 MET A O 1
ATOM 932 N N . GLU A 1 113 ? -3.675 13.041 13.214 1.00 45.72 113 GLU A N 1
ATOM 933 C CA . GLU A 1 113 ? -3.541 14.314 13.952 1.00 45.72 113 GLU A CA 1
ATOM 934 C C . GLU A 1 113 ? -4.324 15.486 13.339 1.00 45.72 113 GLU A C 1
ATOM 936 O O . GLU A 1 113 ? -4.951 16.243 14.075 1.00 45.72 113 GLU A O 1
ATOM 941 N N . THR A 1 114 ? -4.406 15.602 12.011 1.00 45.16 114 THR A N 1
ATOM 942 C CA . THR A 1 114 ? -5.098 16.711 11.319 1.00 45.16 114 THR A CA 1
ATOM 943 C C . THR A 1 114 ? -6.126 16.226 10.290 1.00 45.16 114 THR A C 1
ATOM 945 O O . THR A 1 114 ? -5.767 15.716 9.239 1.00 45.16 114 THR A O 1
ATOM 948 N N . LYS A 1 115 ? -7.429 16.400 10.570 1.00 50.91 115 LYS A N 1
ATOM 949 C CA . LYS A 1 115 ? -8.566 15.886 9.763 1.00 50.91 115 LYS A CA 1
ATOM 950 C C . LYS A 1 115 ? -8.442 16.023 8.229 1.00 50.91 115 LYS A C 1
ATOM 952 O O . LYS A 1 115 ? -9.000 15.179 7.546 1.00 50.91 115 LYS A O 1
ATOM 957 N N . GLY A 1 116 ? -7.766 17.052 7.710 1.00 51.16 116 GLY A N 1
ATOM 958 C CA . GLY A 1 116 ? -7.684 17.335 6.270 1.00 51.16 116 GLY A CA 1
ATOM 959 C C . GLY A 1 116 ? -6.651 16.514 5.485 1.00 51.16 116 GLY A C 1
ATOM 960 O O . GLY A 1 116 ? -6.942 16.098 4.372 1.00 51.16 116 GLY A O 1
ATOM 961 N N . ASP A 1 117 ? -5.477 16.213 6.052 1.00 51.50 117 ASP A N 1
ATOM 962 C CA . ASP A 1 117 ? -4.397 15.533 5.303 1.00 51.50 117 ASP A CA 1
ATOM 963 C C . ASP A 1 117 ? -4.648 14.024 5.119 1.00 51.50 117 ASP A C 1
ATOM 965 O O . ASP A 1 117 ? -4.123 13.381 4.203 1.00 51.50 117 ASP A O 1
ATOM 969 N N . HIS A 1 118 ? -5.482 13.439 5.981 1.00 58.72 118 HIS A N 1
ATOM 970 C CA . HIS A 1 118 ? -5.720 11.990 6.032 1.00 58.72 118 HIS A CA 1
ATOM 971 C C . HIS A 1 118 ? -6.594 11.489 4.891 1.00 58.72 118 HIS A C 1
ATOM 973 O O . HIS A 1 118 ? -6.385 10.387 4.383 1.00 58.72 118 HIS A O 1
ATOM 979 N N . GLU A 1 119 ? -7.586 12.294 4.511 1.00 54.91 119 GLU A N 1
ATOM 980 C CA . GLU A 1 119 ? -8.569 11.953 3.482 1.00 54.91 119 GLU A CA 1
ATO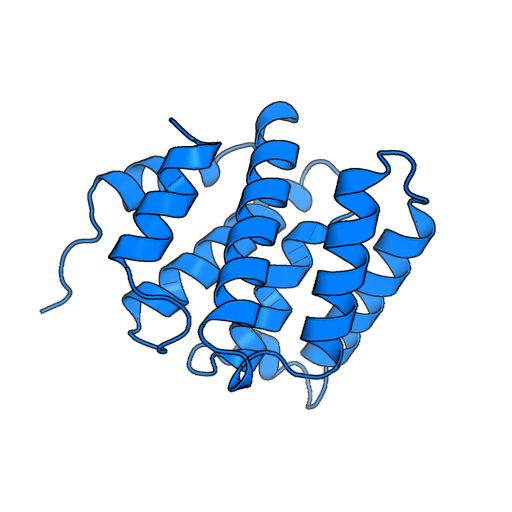M 981 C C . GLU A 1 119 ? -7.898 11.894 2.106 1.00 54.91 119 GLU A C 1
ATOM 983 O O . GLU A 1 119 ? -8.130 10.951 1.349 1.00 54.91 119 GLU A O 1
ATOM 988 N N . HIS A 1 120 ? -6.972 12.820 1.840 1.00 59.31 120 HIS A N 1
ATOM 989 C CA . HIS A 1 120 ? -6.157 12.829 0.626 1.00 59.31 120 HIS A CA 1
ATOM 990 C C . HIS A 1 120 ? -5.161 11.668 0.592 1.00 59.31 120 HIS A C 1
ATOM 992 O O . HIS A 1 120 ? -5.097 10.944 -0.392 1.00 59.31 120 HIS A O 1
ATOM 998 N N . THR A 1 121 ? -4.449 11.410 1.690 1.00 62.22 121 THR A N 1
ATOM 999 C CA . THR A 1 121 ? -3.373 10.406 1.706 1.00 62.22 121 THR A CA 1
ATOM 1000 C C . THR A 1 121 ? -3.869 8.967 1.490 1.00 62.22 121 THR A C 1
ATOM 1002 O O . THR A 1 121 ? -3.228 8.158 0.812 1.00 62.22 121 THR A O 1
ATOM 1005 N N . LEU A 1 122 ? -5.015 8.619 2.075 1.00 63.22 122 LEU A N 1
ATOM 1006 C CA . LEU A 1 122 ? -5.600 7.283 1.940 1.00 63.22 122 LEU A CA 1
ATOM 1007 C C . LEU A 1 122 ? -6.320 7.102 0.596 1.00 63.22 122 LEU A C 1
ATOM 1009 O O . LEU A 1 122 ? -6.246 6.021 0.011 1.00 63.22 122 LEU A O 1
ATOM 1013 N N . SER A 1 123 ? -6.956 8.159 0.082 1.00 61.69 123 SER A N 1
ATOM 1014 C CA . SER A 1 123 ? -7.507 8.170 -1.279 1.00 61.69 123 SER A CA 1
ATOM 1015 C C . SER A 1 123 ? -6.401 8.027 -2.322 1.00 61.69 123 SER A C 1
ATOM 1017 O O . SER A 1 123 ? -6.537 7.225 -3.239 1.00 61.69 123 SER A O 1
ATOM 1019 N N . ASP A 1 124 ? -5.271 8.710 -2.127 1.00 65.69 124 ASP A N 1
ATOM 1020 C CA . ASP A 1 124 ? -4.075 8.590 -2.962 1.00 65.69 124 ASP A CA 1
ATOM 1021 C C . ASP A 1 124 ? -3.473 7.184 -2.898 1.00 65.69 124 ASP A C 1
ATOM 1023 O O . ASP A 1 124 ? -3.033 6.655 -3.911 1.00 65.69 124 ASP A O 1
ATOM 1027 N N . THR A 1 125 ? -3.466 6.552 -1.722 1.00 66.50 125 THR A N 1
ATOM 1028 C CA . THR A 1 125 ? -3.003 5.164 -1.554 1.00 66.50 125 THR A CA 1
ATOM 1029 C C . THR A 1 125 ? -3.860 4.191 -2.364 1.00 66.50 125 THR A C 1
ATOM 1031 O O . THR A 1 125 ? -3.338 3.334 -3.078 1.00 66.50 125 THR A O 1
ATOM 1034 N N . PHE A 1 126 ? -5.184 4.328 -2.272 1.00 67.75 126 PHE A N 1
ATOM 1035 C CA . PHE A 1 126 ? -6.113 3.513 -3.049 1.00 67.75 126 PHE A CA 1
ATOM 1036 C C . PHE A 1 126 ? -5.968 3.789 -4.551 1.00 67.75 126 PHE A C 1
ATOM 1038 O O . PHE A 1 126 ? -5.899 2.847 -5.342 1.00 67.75 126 PHE A O 1
ATOM 1045 N N . LEU A 1 127 ? -5.855 5.067 -4.934 1.00 67.75 127 LEU A N 1
ATOM 1046 C CA . LEU A 1 127 ? -5.619 5.495 -6.311 1.00 67.75 127 LEU A CA 1
ATOM 1047 C C . LEU A 1 127 ? -4.352 4.854 -6.875 1.00 67.75 127 LEU A C 1
ATOM 1049 O O . LEU A 1 127 ? -4.411 4.275 -7.948 1.00 67.75 127 LEU A O 1
ATOM 1053 N N . GLN A 1 128 ? -3.245 4.863 -6.134 1.00 69.50 128 GLN A N 1
ATOM 1054 C CA . GLN A 1 128 ? -1.978 4.280 -6.584 1.00 69.50 128 GLN A CA 1
ATOM 1055 C C . GLN A 1 128 ? -2.086 2.776 -6.846 1.00 69.50 128 GLN A C 1
ATOM 1057 O O . GLN A 1 128 ? -1.587 2.287 -7.860 1.00 69.50 128 GLN A O 1
ATOM 1062 N N . ILE A 1 129 ? -2.770 2.035 -5.967 1.00 70.75 129 ILE A N 1
ATOM 1063 C CA . ILE A 1 129 ? -3.004 0.597 -6.162 1.00 70.75 129 ILE A CA 1
ATOM 1064 C C . ILE A 1 129 ? -3.842 0.365 -7.430 1.00 70.75 129 ILE A C 1
ATOM 1066 O O . ILE A 1 129 ? -3.516 -0.510 -8.232 1.00 70.75 129 ILE A O 1
ATOM 1070 N N . VAL A 1 130 ? -4.894 1.162 -7.642 1.00 68.56 130 VAL A N 1
ATOM 1071 C CA . VAL A 1 130 ? -5.777 1.062 -8.817 1.00 68.56 130 VAL A CA 1
ATOM 1072 C C . VAL A 1 130 ? -5.069 1.487 -10.109 1.00 68.56 130 VAL A C 1
ATOM 1074 O O . VAL A 1 130 ? -5.207 0.821 -11.135 1.00 68.56 130 VAL A O 1
ATOM 1077 N N . GLU A 1 131 ? -4.278 2.556 -10.080 1.00 68.62 131 GLU A N 1
ATOM 1078 C CA . GLU A 1 131 ? -3.490 3.034 -11.217 1.00 68.62 131 GLU A CA 1
ATOM 1079 C C . GLU A 1 131 ? -2.448 2.004 -11.643 1.00 68.62 131 GLU A C 1
ATOM 1081 O O . GLU A 1 131 ? -2.311 1.753 -12.838 1.00 68.62 131 GLU A O 1
ATOM 1086 N N . CYS A 1 132 ? -1.800 1.312 -10.700 1.00 67.06 132 CYS A N 1
ATOM 1087 C CA . CYS A 1 132 ? -0.886 0.213 -11.021 1.00 67.06 132 CYS A CA 1
ATOM 1088 C C . CYS A 1 132 ? -1.562 -0.922 -11.796 1.00 67.06 132 CYS A C 1
ATOM 1090 O O . CYS A 1 132 ? -0.953 -1.524 -12.686 1.00 67.06 132 CYS A O 1
ATOM 1092 N N . VAL A 1 133 ? -2.825 -1.211 -11.478 1.00 65.50 133 VAL A N 1
ATOM 1093 C CA . VAL A 1 133 ? -3.631 -2.186 -12.220 1.00 65.50 133 VAL A CA 1
ATOM 1094 C C . VAL A 1 133 ? -4.001 -1.654 -13.602 1.00 65.50 133 VAL A C 1
ATOM 1096 O O . VAL A 1 133 ? -3.894 -2.380 -14.590 1.00 65.50 133 VAL A O 1
ATOM 1099 N N . ASN A 1 134 ? -4.407 -0.388 -13.697 1.00 64.12 134 ASN A N 1
ATOM 1100 C CA . ASN A 1 134 ? -4.897 0.209 -14.941 1.00 64.12 134 ASN A CA 1
ATOM 1101 C C . ASN A 1 134 ? -3.792 0.494 -15.963 1.00 64.12 134 ASN A C 1
ATOM 1103 O O . ASN A 1 134 ? -3.995 0.301 -17.160 1.00 64.12 134 ASN A O 1
ATOM 1107 N N . LEU A 1 135 ? -2.619 0.917 -15.498 1.00 65.44 135 LEU A N 1
ATOM 1108 C CA . LEU A 1 135 ? -1.437 1.147 -16.327 1.00 65.44 135 LEU A CA 1
ATOM 1109 C C . LEU A 1 135 ? -0.711 -0.164 -16.681 1.00 65.44 135 LEU A C 1
ATOM 1111 O O . LEU A 1 135 ? 0.305 -0.136 -17.370 1.00 65.44 135 LEU A O 1
ATOM 1115 N N . ASN A 1 136 ? -1.247 -1.315 -16.248 1.00 63.84 136 ASN A N 1
ATOM 1116 C CA . ASN A 1 136 ? -0.693 -2.651 -16.463 1.00 63.84 136 ASN A CA 1
ATOM 1117 C C . ASN A 1 136 ? 0.765 -2.778 -15.991 1.00 63.84 136 ASN A C 1
ATOM 1119 O O . ASN A 1 136 ? 1.605 -3.398 -16.640 1.00 63.84 136 ASN A O 1
ATOM 1123 N N . ILE A 1 137 ? 1.052 -2.198 -14.828 1.00 67.31 137 ILE A N 1
ATOM 1124 C CA . ILE A 1 137 ? 2.393 -2.159 -14.228 1.00 67.31 137 ILE A CA 1
ATOM 1125 C C . ILE A 1 137 ? 2.751 -3.519 -13.599 1.00 67.31 137 ILE A C 1
ATOM 1127 O O . ILE A 1 137 ? 3.868 -3.751 -13.153 1.00 67.31 137 ILE A O 1
ATOM 1131 N N . GLY A 1 138 ? 1.818 -4.478 -13.605 1.00 67.62 138 GLY A N 1
ATOM 1132 C CA . GLY A 1 138 ? 2.072 -5.852 -13.170 1.00 67.62 138 GLY A CA 1
ATOM 1133 C C . GLY A 1 138 ? 2.170 -6.009 -11.653 1.00 67.62 138 GLY A C 1
ATOM 1134 O O . GLY A 1 138 ? 2.728 -6.994 -11.174 1.00 67.62 138 GLY A O 1
ATOM 1135 N N . LEU A 1 139 ? 1.635 -5.048 -10.890 1.00 76.62 139 LEU A N 1
ATOM 1136 C CA . LEU A 1 139 ? 1.649 -5.096 -9.430 1.00 76.62 139 LEU A CA 1
ATOM 1137 C C . LEU A 1 139 ? 0.664 -6.141 -8.884 1.00 76.62 139 LEU A C 1
ATOM 1139 O O . LEU A 1 139 ? 1.030 -6.971 -8.060 1.00 76.62 139 LEU A O 1
ATOM 1143 N N . ILE A 1 140 ? -0.575 -6.118 -9.375 1.00 79.56 140 ILE A N 1
ATOM 1144 C CA . ILE A 1 140 ? -1.635 -7.068 -9.031 1.00 79.56 140 ILE A CA 1
ATOM 1145 C C . ILE A 1 140 ? -2.562 -7.233 -10.239 1.00 79.56 140 ILE A C 1
ATOM 1147 O O . ILE A 1 140 ? -2.810 -6.282 -10.982 1.00 79.56 140 ILE A O 1
ATOM 1151 N N . ALA A 1 141 ? -3.064 -8.446 -10.470 1.00 82.12 141 ALA A N 1
ATOM 1152 C CA . ALA A 1 141 ? -4.060 -8.677 -11.509 1.00 82.12 141 ALA A CA 1
ATOM 1153 C C . ALA A 1 141 ? -5.398 -8.021 -11.125 1.00 82.12 141 ALA A C 1
ATOM 1155 O O . ALA A 1 141 ? -5.810 -8.064 -9.965 1.00 82.12 141 ALA A O 1
ATOM 1156 N N . LYS A 1 142 ? -6.107 -7.457 -12.110 1.00 78.31 142 LYS A N 1
ATOM 1157 C CA . LYS A 1 142 ? -7.379 -6.746 -11.891 1.00 78.31 142 LYS A CA 1
ATOM 1158 C C . LYS A 1 142 ? -8.404 -7.582 -11.118 1.00 78.31 142 LYS A C 1
ATOM 1160 O O . LYS A 1 142 ? -8.999 -7.083 -10.167 1.00 78.31 142 LYS A O 1
ATOM 1165 N N . ASP A 1 143 ? -8.580 -8.845 -11.496 1.00 82.06 143 ASP A N 1
ATOM 1166 C CA . ASP A 1 143 ? -9.576 -9.727 -10.877 1.00 82.06 143 ASP A CA 1
ATOM 1167 C C . ASP A 1 143 ? -9.257 -10.026 -9.406 1.00 82.06 143 ASP A C 1
ATOM 1169 O O . ASP A 1 143 ? -10.164 -10.127 -8.581 1.00 82.06 143 ASP A O 1
ATOM 1173 N N . GLU A 1 144 ? -7.973 -10.105 -9.052 1.00 85.88 144 GLU A N 1
ATOM 1174 C CA . GLU A 1 144 ? -7.538 -10.312 -7.668 1.00 85.88 144 GLU A CA 1
ATOM 1175 C C . GLU A 1 144 ? -7.752 -9.054 -6.827 1.00 85.88 144 GLU A C 1
ATOM 1177 O O . GLU A 1 144 ? -8.281 -9.136 -5.717 1.00 85.88 144 GLU A O 1
ATOM 1182 N N . LEU A 1 145 ? -7.464 -7.873 -7.385 1.00 81.75 145 LEU A N 1
ATOM 1183 C CA . LEU A 1 145 ? -7.775 -6.612 -6.716 1.00 81.75 145 LEU A CA 1
ATOM 1184 C C . LEU A 1 145 ? -9.281 -6.491 -6.424 1.00 81.75 145 LEU A C 1
ATOM 1186 O O . LEU A 1 145 ? -9.663 -6.121 -5.315 1.00 81.75 145 LEU A O 1
ATOM 1190 N N . VAL A 1 146 ? -10.144 -6.858 -7.378 1.00 78.88 146 VAL A N 1
ATOM 1191 C CA . VAL A 1 146 ? -11.607 -6.835 -7.191 1.00 78.88 146 VAL A CA 1
ATOM 1192 C C . VAL A 1 146 ? -12.050 -7.772 -6.062 1.00 78.88 146 VAL A C 1
ATOM 1194 O O . VAL A 1 146 ? -12.904 -7.392 -5.258 1.00 78.88 146 VAL A O 1
ATOM 1197 N N . LYS A 1 147 ? -11.464 -8.971 -5.942 1.00 83.69 147 LYS A N 1
ATOM 1198 C CA . LYS A 1 147 ? -11.766 -9.888 -4.827 1.00 83.69 147 LYS A CA 1
ATOM 1199 C C . LYS A 1 147 ? -11.420 -9.268 -3.473 1.00 83.69 147 LYS A C 1
ATOM 1201 O O . LYS A 1 147 ? -12.228 -9.350 -2.548 1.00 83.69 147 LYS A O 1
ATOM 1206 N N . ILE A 1 148 ? -10.257 -8.621 -3.362 1.00 84.31 148 ILE A N 1
ATOM 1207 C CA . ILE A 1 148 ? -9.826 -7.963 -2.120 1.00 84.31 148 ILE A CA 1
ATOM 1208 C C . ILE A 1 148 ? -10.736 -6.768 -1.803 1.00 84.31 148 ILE A C 1
ATOM 1210 O O . ILE A 1 148 ? -11.162 -6.617 -0.661 1.00 84.31 148 ILE A O 1
ATOM 1214 N N . ILE A 1 149 ? -11.115 -5.961 -2.799 1.00 78.56 149 ILE A N 1
ATOM 1215 C CA . ILE A 1 149 ? -12.075 -4.858 -2.620 1.00 78.56 149 ILE A CA 1
ATOM 1216 C C . ILE A 1 149 ? -13.403 -5.377 -2.044 1.00 78.56 149 ILE A C 1
ATOM 1218 O O . ILE A 1 149 ? -13.899 -4.839 -1.050 1.00 78.56 149 ILE A O 1
ATOM 1222 N N . ASN A 1 150 ? -13.959 -6.449 -2.616 1.00 79.69 150 ASN A N 1
ATOM 1223 C CA . ASN A 1 150 ? -15.239 -7.004 -2.170 1.00 79.69 150 ASN A CA 1
ATOM 1224 C C . ASN A 1 150 ? -15.194 -7.492 -0.716 1.00 79.69 150 ASN A C 1
ATOM 1226 O O . ASN A 1 150 ? -16.177 -7.340 -0.004 1.00 79.69 150 ASN A O 1
ATOM 1230 N N . LYS A 1 151 ? -14.056 -8.017 -0.245 1.00 83.62 151 LYS A N 1
ATOM 1231 C CA . LYS A 1 151 ? -13.882 -8.464 1.148 1.00 83.62 151 LYS A CA 1
ATOM 1232 C C . LYS A 1 151 ? -14.074 -7.336 2.178 1.00 83.62 151 LYS A C 1
ATOM 1234 O O . LYS A 1 151 ? -14.485 -7.611 3.302 1.00 83.62 151 LYS A O 1
ATOM 1239 N N . HIS A 1 152 ? -13.752 -6.087 1.826 1.00 78.88 152 HIS A N 1
ATOM 1240 C CA . HIS A 1 152 ? -13.718 -4.961 2.778 1.00 78.88 152 HIS A CA 1
ATOM 1241 C C . HIS A 1 152 ? -14.880 -3.974 2.626 1.00 78.88 152 HIS A C 1
ATOM 1243 O O . HIS A 1 152 ? -15.303 -3.332 3.604 1.00 78.88 152 HIS A O 1
ATOM 1249 N N . PHE A 1 153 ? -15.391 -3.824 1.404 1.00 74.00 153 PHE A N 1
ATOM 1250 C CA . PHE A 1 153 ? -16.336 -2.763 1.049 1.00 74.00 153 PHE A CA 1
ATOM 1251 C C . PHE A 1 153 ? -17.738 -3.254 0.667 1.00 74.00 153 PHE A C 1
ATOM 1253 O O . PHE A 1 153 ? -18.630 -2.411 0.543 1.00 74.00 153 PHE A O 1
ATOM 1260 N N . MET A 1 154 ? -17.953 -4.569 0.548 1.00 71.56 154 MET A N 1
ATOM 1261 C CA . MET A 1 154 ? -19.270 -5.197 0.365 1.00 71.56 154 MET A CA 1
ATOM 1262 C C . MET A 1 154 ? -19.659 -6.034 1.581 1.00 71.56 154 MET A C 1
ATOM 1264 O O . MET A 1 154 ? -20.878 -6.102 1.845 1.00 71.56 154 MET A O 1
#

pLDDT: mean 73.39, std 12.64, range [33.78, 90.88]

Radius of gyration: 14.79 Å; chains: 1; bounding box: 36×31×48 Å

Sequence (154 aa):
MVRLLDERIDKVYGSLLGPMKKKNIDKIRHFTLDVMVFILDTNPRVCNKLSREIISLAQNTFIEKNVNFSTFNNEQHRIREYMNEGGGIRWFTWDNPEISFVRASFGLFVKMETKGDHEHTLSDTFLQIVECVNLNIGLIAKDELVKIINKHFM

Organism: Escherichia coli O44:H18 (strain 042 / EAEC) (NCBI:txid216592)